Protein AF-A0AAJ0G6Y7-F1 (afdb_monomer_lite)

Secondary structure (DSSP, 8-state):
----------S---HHIIIIIIIHHHHHHHHHHHH-HHHHTT--EEEE-TTTHHHHTTT---GGGT-TT----EEEE--S-HHHHHHHHTSHHHHHHHHHHHHH-S-------PPP----

Organism: NCBI:txid702011

Sequence (120 aa):
MSSLKTGRYPSSTTGEDAYFNRYIPAYTEQCRQWFGEEHGKNQKILCLGKGMLPLLNQGRVPEEHGDKNYWHAAIVLQYPSFEKAMEFQKSDEYWQAAYHRAAALEDNVAWVTQPSDVTG

Foldseek 3Di:
DDDDPPPDDPDDDALCCLPPVQLVVLQLVLCCVLVHVVQSVVWDWDKPDPVCQCVVQPVHDPVVVPGPPRDHTDTDTDHPDPVSVVVSCPDPSNVVSCVSVVVNDPDDDDDDDDDDPPPD

Structure (mmCIF, N/CA/C/O backbone):
data_AF-A0AAJ0G6Y7-F1
#
_entry.id   AF-A0AAJ0G6Y7-F1
#
loop_
_atom_site.group_PDB
_atom_site.id
_atom_site.type_symbol
_atom_site.label_atom_id
_atom_site.label_alt_id
_atom_site.label_comp_id
_atom_site.label_asym_id
_atom_site.label_entity_id
_atom_site.label_seq_id
_atom_site.pdbx_PDB_ins_code
_atom_site.Cartn_x
_atom_site.Cartn_y
_atom_site.Cartn_z
_atom_site.occupancy
_atom_site.B_iso_or_equiv
_atom_site.auth_seq_id
_atom_site.auth_comp_id
_atom_site.auth_asym_id
_atom_site.auth_atom_id
_atom_site.pdbx_PDB_model_num
ATOM 1 N N . MET A 1 1 ? 15.709 -26.033 18.427 1.00 37.12 1 MET A N 1
ATOM 2 C CA . MET A 1 1 ? 16.004 -25.108 17.310 1.00 37.12 1 MET A CA 1
ATOM 3 C C . MET A 1 1 ? 15.321 -25.656 16.068 1.00 37.12 1 MET A C 1
ATOM 5 O O . MET A 1 1 ? 15.782 -26.653 15.530 1.00 37.12 1 MET A O 1
ATOM 9 N N . SER A 1 2 ? 14.156 -25.112 15.707 1.00 37.09 2 SER A N 1
ATOM 10 C CA . SER A 1 2 ? 13.361 -25.626 14.586 1.00 37.09 2 SER A CA 1
ATOM 11 C C . SER A 1 2 ? 13.856 -25.001 13.285 1.00 37.09 2 SER A C 1
ATOM 13 O O . SER A 1 2 ? 13.800 -23.786 13.115 1.00 37.09 2 SER A O 1
ATOM 15 N N . SER A 1 3 ? 14.404 -25.837 12.406 1.00 37.84 3 SER A N 1
ATOM 16 C CA . SER A 1 3 ? 14.820 -25.472 11.054 1.00 37.84 3 SER A CA 1
ATOM 17 C C . SER A 1 3 ? 13.570 -25.181 10.223 1.00 37.84 3 SER A C 1
ATOM 19 O O . SER A 1 3 ? 12.779 -26.083 9.941 1.00 37.84 3 SER A O 1
ATOM 21 N N . LEU A 1 4 ? 13.372 -23.913 9.855 1.00 38.34 4 LEU A N 1
ATOM 22 C CA . LEU A 1 4 ? 12.386 -23.531 8.850 1.00 38.34 4 LEU A CA 1
ATOM 23 C C . LEU A 1 4 ? 12.811 -24.161 7.521 1.00 38.34 4 LEU A C 1
ATOM 25 O O . LEU A 1 4 ? 13.794 -23.750 6.905 1.00 38.34 4 LEU A O 1
ATOM 29 N N . LYS A 1 5 ? 12.081 -25.202 7.111 1.00 40.53 5 LYS A N 1
ATOM 30 C CA . LYS A 1 5 ? 12.220 -25.826 5.796 1.00 40.53 5 LYS A CA 1
ATOM 31 C C . LYS A 1 5 ? 11.960 -24.758 4.739 1.00 40.53 5 LYS A C 1
ATOM 33 O O . LYS A 1 5 ? 10.839 -24.274 4.606 1.00 40.53 5 LYS A O 1
ATOM 38 N N . THR A 1 6 ? 12.995 -24.418 3.982 1.00 46.84 6 THR A N 1
ATOM 39 C CA . THR A 1 6 ? 12.906 -23.629 2.757 1.00 46.84 6 THR A CA 1
ATOM 40 C C . THR A 1 6 ? 12.101 -24.423 1.731 1.00 46.84 6 THR A C 1
ATOM 42 O O . THR A 1 6 ? 12.621 -25.256 0.988 1.00 46.84 6 THR A O 1
ATOM 45 N N . GLY A 1 7 ? 10.783 -24.220 1.741 1.00 38.81 7 GLY A N 1
ATOM 46 C CA . GLY A 1 7 ? 9.891 -24.741 0.717 1.00 38.81 7 GLY A CA 1
ATOM 47 C C . GLY A 1 7 ? 10.324 -24.199 -0.640 1.00 38.81 7 GLY A C 1
ATOM 48 O O . GLY A 1 7 ? 10.304 -22.992 -0.868 1.00 38.81 7 GLY A O 1
ATOM 49 N N . ARG A 1 8 ? 10.755 -25.095 -1.531 1.00 38.91 8 ARG A N 1
ATOM 50 C CA . ARG A 1 8 ? 10.970 -24.790 -2.947 1.00 38.91 8 ARG A CA 1
ATOM 51 C C . ARG A 1 8 ? 9.650 -24.298 -3.540 1.00 38.91 8 ARG A C 1
ATOM 53 O O . ARG A 1 8 ? 8.687 -25.059 -3.602 1.00 38.91 8 ARG A O 1
ATOM 60 N N . TYR A 1 9 ? 9.633 -23.043 -3.975 1.00 46.69 9 TYR A N 1
ATOM 61 C CA . TYR A 1 9 ? 8.535 -22.464 -4.741 1.00 46.69 9 TYR A CA 1
ATOM 62 C C . TYR A 1 9 ? 8.353 -23.202 -6.074 1.00 46.69 9 TYR A C 1
ATOM 64 O O . TYR A 1 9 ? 9.348 -23.452 -6.762 1.00 46.69 9 TYR A O 1
ATOM 72 N N . PRO A 1 10 ? 7.117 -23.529 -6.488 1.00 45.28 10 PRO A N 1
ATOM 73 C CA . PRO A 1 10 ? 6.867 -23.890 -7.873 1.00 45.28 10 PRO A CA 1
ATOM 74 C C . PRO A 1 10 ? 7.064 -22.651 -8.768 1.00 45.28 10 PRO A C 1
ATOM 76 O O . PRO A 1 10 ? 6.506 -21.594 -8.496 1.00 45.28 10 PRO A O 1
ATOM 79 N N . SER A 1 11 ? 7.885 -22.806 -9.812 1.00 48.81 11 SER A N 1
ATOM 80 C CA . SER A 1 11 ? 7.848 -22.099 -11.105 1.00 48.81 11 SER A CA 1
ATOM 81 C C . SER A 1 11 ? 7.386 -20.622 -11.112 1.00 48.81 11 SER A C 1
ATOM 83 O O . SER A 1 11 ? 6.196 -20.340 -11.196 1.00 48.81 11 SER A O 1
ATOM 85 N N . SER A 1 12 ? 8.361 -19.701 -11.109 1.00 62.00 12 SER A N 1
ATOM 86 C CA . SER A 1 12 ? 8.324 -18.309 -11.620 1.00 62.00 12 SER A CA 1
ATOM 87 C C . SER A 1 12 ? 7.027 -17.503 -11.418 1.00 62.00 12 SER A C 1
ATOM 89 O O . SER A 1 12 ? 6.251 -17.299 -12.349 1.00 62.00 12 SER A O 1
ATOM 91 N N . THR A 1 13 ? 6.822 -16.976 -10.212 1.00 69.94 13 THR A N 1
ATOM 92 C CA . THR A 1 13 ? 5.851 -15.894 -9.977 1.00 69.94 13 THR A CA 1
ATOM 93 C C . THR A 1 13 ? 6.538 -14.552 -10.260 1.00 69.94 13 THR A C 1
ATOM 95 O O . THR A 1 13 ? 7.612 -14.314 -9.711 1.00 69.94 13 THR A O 1
ATOM 98 N N . THR A 1 14 ? 5.974 -13.701 -11.127 1.00 82.69 14 THR A N 1
ATOM 99 C CA . THR A 1 14 ? 6.511 -12.347 -11.376 1.00 82.69 14 THR A CA 1
ATOM 100 C C . THR A 1 14 ? 6.251 -11.440 -10.171 1.00 82.69 14 THR A C 1
ATOM 102 O O . THR A 1 14 ? 5.318 -11.687 -9.404 1.00 82.69 14 THR A O 1
ATOM 105 N N . GLY A 1 15 ? 7.040 -10.371 -10.009 1.00 82.69 15 GLY A N 1
ATOM 106 C CA . GLY A 1 15 ? 6.781 -9.367 -8.968 1.00 82.69 15 GLY A CA 1
ATOM 107 C C . GLY A 1 15 ? 5.374 -8.771 -9.086 1.00 82.69 15 GLY A C 1
ATOM 108 O O . GLY A 1 15 ? 4.671 -8.631 -8.089 1.00 82.69 15 GLY A O 1
ATOM 109 N N . GLU A 1 16 ? 4.906 -8.549 -10.316 1.00 80.56 16 GLU A N 1
ATOM 110 C CA . GLU A 1 16 ? 3.544 -8.090 -10.598 1.00 80.56 16 GLU A CA 1
ATOM 111 C C . GLU A 1 16 ? 2.470 -9.073 -10.090 1.00 80.56 16 GLU A C 1
ATOM 113 O O . GLU A 1 16 ? 1.549 -8.650 -9.391 1.00 80.56 16 GLU A O 1
ATOM 118 N N . ASP A 1 17 ? 2.601 -10.381 -10.361 1.00 84.25 17 ASP A N 1
ATOM 119 C CA . ASP A 1 17 ? 1.650 -11.393 -9.865 1.00 84.25 17 ASP A CA 1
ATOM 120 C C . ASP A 1 17 ? 1.674 -11.479 -8.334 1.00 84.25 17 ASP A C 1
ATOM 122 O O . ASP A 1 17 ? 0.627 -11.477 -7.682 1.00 84.25 17 ASP A O 1
ATOM 126 N N . ALA A 1 18 ? 2.871 -11.498 -7.742 1.00 86.81 18 ALA A N 1
ATOM 127 C CA . ALA A 1 18 ? 3.029 -11.508 -6.293 1.00 86.81 18 ALA A CA 1
ATOM 128 C C . ALA A 1 18 ? 2.395 -10.267 -5.638 1.00 86.81 18 ALA A C 1
ATOM 130 O O . ALA A 1 18 ? 1.768 -10.388 -4.582 1.00 86.81 18 ALA A O 1
ATOM 131 N N . TYR A 1 19 ? 2.489 -9.092 -6.267 1.00 85.56 19 TYR A N 1
ATOM 132 C CA . TYR A 1 19 ? 1.916 -7.860 -5.734 1.00 85.56 19 TYR A CA 1
ATOM 133 C C . TYR A 1 19 ? 0.398 -7.778 -5.947 1.00 85.56 19 TYR A C 1
ATOM 135 O O . TYR A 1 19 ? -0.368 -7.736 -4.984 1.00 85.56 19 TYR A O 1
ATOM 143 N N . PHE A 1 20 ? -0.066 -7.773 -7.196 1.00 83.19 20 PHE A N 1
ATOM 144 C CA . PHE A 1 20 ? -1.462 -7.459 -7.505 1.00 83.19 20 PHE A CA 1
ATOM 145 C C . PHE A 1 20 ? -2.413 -8.629 -7.273 1.00 83.19 20 PHE A C 1
ATOM 147 O O . PHE A 1 20 ? -3.533 -8.405 -6.818 1.00 83.19 20 PHE A O 1
ATOM 154 N N . ASN A 1 21 ? -1.978 -9.864 -7.534 1.00 84.69 21 ASN A N 1
ATOM 155 C CA . ASN A 1 21 ? -2.862 -11.029 -7.455 1.00 84.69 21 ASN A CA 1
ATOM 156 C C . ASN A 1 21 ? -2.771 -11.761 -6.112 1.00 84.69 21 ASN A C 1
ATOM 158 O O . ASN A 1 21 ? -3.675 -12.526 -5.781 1.00 84.69 21 ASN A O 1
ATOM 162 N N . ARG A 1 22 ? -1.710 -11.536 -5.323 1.00 88.38 22 ARG A N 1
ATOM 163 C CA . ARG A 1 22 ? -1.525 -12.205 -4.021 1.00 88.38 22 ARG A CA 1
ATOM 164 C C . ARG A 1 22 ? -1.508 -11.238 -2.850 1.00 88.38 22 ARG A C 1
ATOM 166 O O . ARG A 1 22 ? -2.317 -11.394 -1.939 1.00 88.38 22 ARG A O 1
ATOM 173 N N . TYR A 1 23 ? -0.627 -10.235 -2.869 1.00 88.12 23 TYR A N 1
ATOM 174 C CA . TYR A 1 23 ? -0.523 -9.287 -1.759 1.00 88.12 23 TYR A CA 1
ATOM 175 C C . TYR A 1 23 ? -1.788 -8.440 -1.596 1.00 88.12 23 TYR A C 1
ATOM 177 O O . TYR A 1 23 ? -2.357 -8.440 -0.508 1.00 88.12 23 TYR A O 1
ATOM 185 N N . ILE A 1 24 ? -2.246 -7.745 -2.646 1.00 85.38 24 ILE A N 1
ATOM 186 C CA . ILE A 1 24 ? -3.389 -6.823 -2.532 1.00 85.38 24 ILE A CA 1
ATOM 187 C C . ILE A 1 24 ? -4.656 -7.526 -2.010 1.00 85.38 24 ILE A C 1
ATOM 189 O O . ILE A 1 24 ? -5.243 -7.009 -1.055 1.00 85.38 24 ILE A O 1
ATOM 193 N N . PRO A 1 25 ? -5.072 -8.702 -2.527 1.00 85.62 25 PRO A N 1
ATOM 194 C CA . PRO A 1 25 ? -6.243 -9.400 -1.999 1.00 85.62 25 PRO A CA 1
ATOM 195 C C . PRO A 1 25 ? -6.066 -9.851 -0.546 1.00 85.62 25 PRO A C 1
ATOM 197 O O . PRO A 1 25 ? -6.956 -9.620 0.270 1.00 85.62 25 PRO A O 1
ATOM 200 N N . ALA A 1 26 ? -4.912 -10.437 -0.200 1.00 88.25 26 ALA A N 1
ATOM 201 C CA . ALA A 1 26 ? -4.638 -10.880 1.167 1.00 88.25 26 ALA A CA 1
ATOM 202 C C . ALA A 1 26 ? -4.644 -9.703 2.152 1.00 88.25 26 ALA A C 1
ATOM 204 O O . ALA A 1 26 ? -5.272 -9.773 3.203 1.00 88.25 26 ALA A O 1
ATOM 205 N N . TYR A 1 27 ? -3.995 -8.597 1.790 1.00 87.75 27 TYR A N 1
ATOM 206 C CA . TYR A 1 27 ? -3.954 -7.383 2.595 1.00 87.75 27 TYR A CA 1
ATOM 207 C C . TYR A 1 27 ? -5.348 -6.768 2.773 1.00 87.75 27 TYR A C 1
ATOM 209 O O . TYR A 1 27 ? -5.724 -6.430 3.892 1.00 87.75 27 TYR A O 1
ATOM 217 N N . THR A 1 28 ? -6.136 -6.687 1.695 1.00 84.06 28 THR A N 1
ATOM 218 C CA . THR A 1 28 ? -7.517 -6.173 1.733 1.00 84.06 28 THR A CA 1
ATOM 219 C C . THR A 1 28 ? -8.380 -6.980 2.700 1.00 84.06 28 THR A C 1
ATOM 221 O O . THR A 1 28 ? -9.106 -6.403 3.510 1.00 84.06 28 THR A O 1
ATOM 224 N N . GLU A 1 29 ? -8.278 -8.309 2.654 1.00 85.38 29 GLU A N 1
ATOM 225 C CA . GLU A 1 29 ? -9.026 -9.176 3.562 1.00 85.38 29 GLU A CA 1
ATOM 226 C C . GLU A 1 29 ? -8.590 -8.985 5.020 1.00 85.38 29 GLU A C 1
ATOM 228 O O . GLU A 1 29 ? -9.445 -8.837 5.892 1.00 85.38 29 GLU A O 1
ATOM 233 N N . GLN A 1 30 ? -7.283 -8.896 5.292 1.00 87.19 30 GLN A N 1
ATOM 234 C CA . GLN A 1 30 ? -6.796 -8.652 6.653 1.00 87.19 30 GLN A CA 1
ATOM 235 C C . GLN A 1 30 ? -7.258 -7.306 7.202 1.00 87.19 30 GLN A C 1
ATOM 237 O O . GLN A 1 30 ? -7.670 -7.208 8.356 1.00 87.19 30 GLN A O 1
ATOM 242 N N . CYS A 1 31 ? -7.271 -6.263 6.377 1.00 81.81 31 CYS A N 1
ATOM 243 C CA . CYS A 1 31 ? -7.794 -4.980 6.814 1.00 81.81 31 CYS A CA 1
ATOM 244 C C . CYS A 1 31 ? -9.307 -5.009 7.067 1.00 81.81 31 CYS A C 1
ATOM 246 O O . CYS A 1 31 ? -9.768 -4.403 8.036 1.00 81.81 31 CYS A O 1
ATOM 248 N N . ARG A 1 32 ? -10.080 -5.740 6.252 1.00 82.81 32 ARG A N 1
ATOM 249 C CA . ARG A 1 32 ? -11.519 -5.937 6.486 1.00 82.81 32 ARG A CA 1
ATOM 250 C C . ARG A 1 32 ? -11.774 -6.627 7.827 1.00 82.81 32 ARG A C 1
ATOM 252 O O . ARG A 1 32 ? -12.664 -6.205 8.562 1.00 82.81 32 ARG A O 1
ATOM 259 N N . GLN A 1 33 ? -10.989 -7.652 8.153 1.00 84.88 33 GLN A N 1
ATOM 260 C CA . GLN A 1 33 ? -11.096 -8.378 9.420 1.00 84.88 33 GLN A CA 1
ATOM 261 C C . GLN A 1 33 ? -10.670 -7.519 10.616 1.00 84.88 33 GLN A C 1
ATOM 263 O O . GLN A 1 33 ? -11.358 -7.503 11.633 1.00 84.88 33 GLN A O 1
ATOM 268 N N . TRP A 1 34 ? -9.569 -6.777 10.485 1.00 84.56 34 TRP A N 1
ATOM 269 C CA . TRP A 1 34 ? -8.986 -6.011 11.586 1.00 84.56 34 TRP A CA 1
ATOM 270 C C . TRP A 1 34 ? -9.774 -4.748 11.930 1.00 84.56 34 TRP A C 1
ATOM 272 O O . TRP A 1 34 ? -9.989 -4.437 13.100 1.00 84.56 34 TRP A O 1
ATOM 282 N N . PHE A 1 35 ? -10.197 -3.993 10.915 1.00 82.69 35 PHE A N 1
ATOM 283 C CA . PHE A 1 35 ? -10.887 -2.725 11.132 1.00 82.69 35 PHE A CA 1
ATOM 284 C C . PHE A 1 35 ? -12.418 -2.869 11.086 1.00 82.69 35 PHE A C 1
ATOM 286 O O . PHE A 1 35 ? -13.118 -1.956 11.512 1.00 82.69 35 PHE A O 1
ATOM 293 N N . GLY A 1 36 ? -12.947 -4.013 10.638 1.00 79.12 36 GLY A N 1
ATOM 294 C CA . GLY A 1 36 ? -14.381 -4.279 10.493 1.00 79.12 36 GLY A CA 1
ATOM 295 C C . GLY A 1 36 ? -14.953 -3.783 9.159 1.00 79.12 36 GLY A C 1
ATOM 296 O O . GLY A 1 36 ? -14.367 -2.935 8.490 1.00 79.12 36 GLY A O 1
ATOM 297 N N . GLU A 1 37 ? -16.124 -4.289 8.755 1.00 68.12 37 GLU A N 1
ATOM 298 C CA . GLU A 1 37 ? -16.713 -3.990 7.435 1.00 68.12 37 GLU A CA 1
ATOM 299 C C . GLU A 1 37 ? -17.044 -2.511 7.213 1.00 68.12 37 GLU A C 1
ATOM 301 O O . GLU A 1 37 ? -16.874 -2.006 6.103 1.00 68.12 37 GLU A O 1
ATOM 306 N N . GLU A 1 38 ? -17.494 -1.787 8.241 1.00 63.53 38 GLU A N 1
ATOM 307 C CA . GLU A 1 38 ? -17.768 -0.349 8.116 1.00 63.53 38 GLU A CA 1
ATOM 308 C C . GLU A 1 38 ? -16.493 0.476 7.941 1.00 63.53 38 GLU A C 1
ATOM 310 O O . GLU A 1 38 ? -16.495 1.500 7.260 1.00 63.53 38 GLU A O 1
ATOM 315 N N . HIS A 1 39 ? -15.382 0.007 8.498 1.00 55.34 39 HIS A N 1
ATOM 316 C CA . HIS A 1 39 ? -14.106 0.700 8.424 1.00 55.34 39 HIS A CA 1
ATOM 317 C C . HIS A 1 39 ? -13.284 0.273 7.205 1.00 55.34 39 HIS A C 1
ATOM 319 O O . HIS A 1 39 ? -12.606 1.114 6.618 1.00 55.34 39 HIS A O 1
ATOM 325 N N . GLY A 1 40 ? -13.432 -0.972 6.745 1.00 55.72 40 GLY A N 1
ATOM 326 C CA . GLY A 1 40 ? -12.943 -1.436 5.447 1.00 55.72 40 GLY A CA 1
ATOM 327 C C . GLY A 1 40 ? -13.531 -0.642 4.273 1.00 55.72 40 GLY A C 1
ATOM 328 O O . GLY A 1 40 ? -12.871 -0.498 3.253 1.00 55.72 40 GLY A O 1
ATOM 329 N N . LYS A 1 41 ? -14.720 -0.033 4.431 1.00 53.28 41 LYS A N 1
ATOM 330 C CA . LYS A 1 41 ? -15.281 0.936 3.462 1.00 53.28 41 LYS A CA 1
ATOM 331 C C . LYS A 1 41 ? -14.551 2.288 3.456 1.00 53.28 41 LYS A C 1
ATOM 333 O O . LYS A 1 41 ? -14.540 2.968 2.432 1.00 53.28 41 LYS A O 1
ATOM 338 N N . ASN A 1 42 ? -13.965 2.684 4.588 1.00 52.06 42 ASN A N 1
ATOM 339 C CA . ASN A 1 42 ? -13.224 3.942 4.749 1.00 52.06 42 ASN A 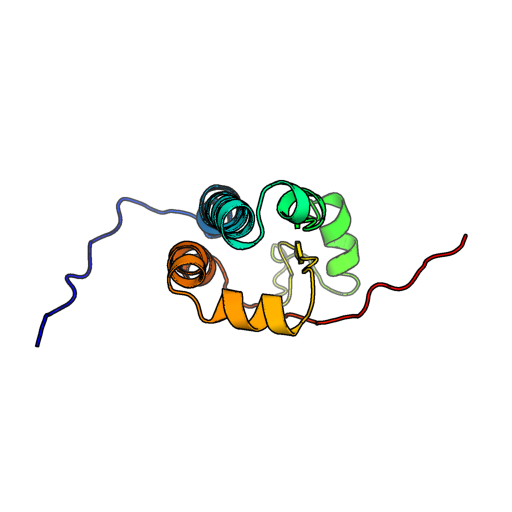CA 1
ATOM 340 C C . ASN A 1 42 ? -11.735 3.790 4.420 1.00 52.06 42 ASN A C 1
ATOM 342 O O . ASN A 1 42 ? -11.079 4.776 4.081 1.00 52.06 42 ASN A O 1
ATOM 346 N N . GLN A 1 43 ? -11.205 2.566 4.470 1.00 61.53 43 GLN A N 1
ATOM 347 C CA . GLN A 1 43 ? -9.909 2.269 3.893 1.00 61.53 43 GLN A CA 1
ATOM 348 C C . GLN A 1 43 ? -10.033 2.180 2.378 1.00 61.53 43 GLN A C 1
ATOM 350 O O . GLN A 1 43 ? -10.521 1.210 1.804 1.00 61.53 43 GLN A O 1
ATOM 355 N N . LYS A 1 44 ? -9.546 3.218 1.710 1.00 64.75 44 LYS A N 1
ATOM 356 C CA . LYS A 1 44 ? -9.417 3.219 0.260 1.00 64.75 44 LYS A CA 1
ATOM 357 C C . LYS A 1 44 ? -8.045 2.679 -0.087 1.00 64.75 44 LYS A C 1
ATOM 359 O O . LYS A 1 44 ? -7.056 3.334 0.217 1.00 64.75 44 LYS A O 1
ATOM 364 N N . ILE A 1 45 ? -8.014 1.505 -0.712 1.00 66.12 45 ILE A N 1
ATOM 365 C CA . ILE A 1 45 ? -6.872 1.033 -1.491 1.00 66.12 45 ILE A CA 1
ATOM 366 C C . ILE A 1 45 ? -7.080 1.545 -2.913 1.00 66.12 45 ILE A C 1
ATOM 368 O O . ILE A 1 45 ? -7.878 0.995 -3.670 1.00 66.12 45 ILE A O 1
ATOM 372 N N . LEU A 1 46 ? -6.407 2.636 -3.272 1.00 64.25 46 LEU A N 1
ATOM 373 C CA . LEU A 1 46 ? -6.432 3.129 -4.649 1.00 64.25 46 LEU A CA 1
ATOM 374 C C . LEU A 1 46 ? -5.244 2.539 -5.397 1.00 64.25 46 LEU A C 1
ATOM 376 O O . LEU A 1 46 ? -4.118 2.999 -5.221 1.00 64.25 46 LEU A O 1
ATOM 380 N N . CYS A 1 47 ? -5.498 1.528 -6.227 1.00 65.12 47 CYS A N 1
ATOM 381 C CA . CYS A 1 47 ? -4.516 1.046 -7.191 1.00 65.12 47 CYS A CA 1
ATOM 382 C C . CYS A 1 47 ? -4.430 2.062 -8.330 1.00 65.12 47 CYS A C 1
ATOM 384 O O . CYS A 1 47 ? -5.303 2.113 -9.201 1.00 65.12 47 CYS A O 1
ATOM 386 N N . LEU A 1 48 ? -3.395 2.898 -8.314 1.00 62.81 48 LEU A N 1
ATOM 387 C CA . LEU A 1 48 ? -3.175 3.852 -9.392 1.00 62.81 48 LEU A CA 1
ATOM 388 C C . LEU A 1 48 ? -2.628 3.068 -10.591 1.00 62.81 48 LEU A C 1
ATOM 390 O O . LEU A 1 48 ? -1.489 2.608 -10.584 1.00 62.81 48 LEU A O 1
ATOM 394 N N . GLY A 1 49 ? -3.493 2.832 -11.580 1.00 59.62 49 GLY A N 1
ATOM 395 C CA . GLY A 1 49 ? -3.174 2.025 -12.757 1.00 59.62 49 GLY A CA 1
ATOM 396 C C . GLY A 1 49 ? -2.254 2.731 -13.758 1.00 59.62 49 GLY A C 1
ATOM 397 O O . GLY A 1 49 ? -1.789 3.850 -13.539 1.00 59.62 49 GLY A O 1
ATOM 398 N N . LYS A 1 50 ? -2.056 2.093 -14.921 1.00 61.66 50 LYS A N 1
ATOM 399 C CA . LYS A 1 50 ? -1.145 2.537 -15.998 1.00 61.66 50 LYS A CA 1
ATOM 400 C C . LYS A 1 50 ? -1.296 4.006 -16.419 1.00 61.66 50 LYS A C 1
ATOM 402 O O . LYS A 1 50 ? -0.321 4.600 -16.853 1.00 61.66 50 LYS A O 1
ATOM 407 N N . GLY A 1 51 ? -2.478 4.608 -16.262 1.00 65.38 51 GLY A N 1
ATOM 408 C CA . GLY A 1 51 ? -2.708 6.026 -16.571 1.00 65.38 51 GLY A CA 1
ATOM 409 C C . GLY A 1 51 ? -2.015 7.013 -15.620 1.00 65.38 51 GLY A C 1
ATOM 410 O O . GLY A 1 51 ? -1.729 8.135 -16.022 1.00 65.38 51 GLY A O 1
ATOM 411 N N . MET A 1 52 ? -1.708 6.605 -14.384 1.00 68.94 52 MET A N 1
ATOM 412 C CA . MET A 1 52 ? -0.988 7.436 -13.412 1.00 68.94 52 MET A CA 1
ATOM 413 C C . MET A 1 52 ? 0.516 7.173 -13.377 1.00 68.94 52 MET A C 1
ATOM 415 O O . MET A 1 52 ? 1.252 8.025 -12.886 1.00 68.94 52 MET A O 1
ATOM 419 N N . LEU A 1 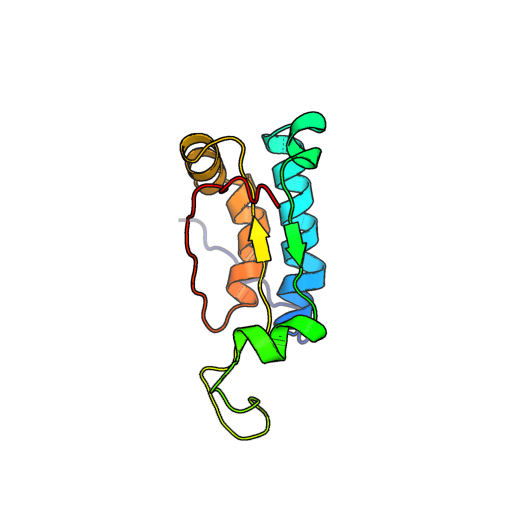53 ? 0.992 6.055 -13.936 1.00 71.25 53 LEU A N 1
ATOM 420 C CA . LEU A 1 53 ? 2.427 5.762 -14.016 1.00 71.25 53 LEU A CA 1
ATOM 421 C C . LEU A 1 53 ? 3.229 6.877 -14.707 1.00 71.25 53 LEU A C 1
ATOM 423 O O . LEU A 1 53 ? 4.266 7.243 -14.161 1.00 71.25 53 LEU A O 1
ATOM 427 N N . PRO A 1 54 ? 2.770 7.500 -15.815 1.00 71.81 54 PRO A N 1
ATOM 428 C CA . PRO A 1 54 ? 3.478 8.637 -16.403 1.00 71.81 54 PRO A CA 1
ATOM 429 C C . PRO A 1 54 ? 3.561 9.853 -15.475 1.00 71.81 54 PRO A C 1
ATOM 431 O O . PRO A 1 54 ? 4.548 10.578 -15.517 1.00 71.81 54 PRO A O 1
ATOM 434 N N . LEU A 1 55 ? 2.545 10.078 -14.631 1.00 74.00 55 LEU A N 1
ATOM 435 C CA . LEU A 1 55 ? 2.531 11.176 -13.659 1.00 74.00 55 LEU A CA 1
ATOM 436 C C . LEU A 1 55 ? 3.492 10.901 -12.496 1.00 74.00 55 LEU A C 1
ATOM 438 O O . LEU A 1 55 ? 4.270 11.770 -12.120 1.00 74.00 55 LEU A O 1
ATOM 442 N N . LEU A 1 56 ? 3.473 9.675 -11.965 1.00 74.81 56 LEU A N 1
ATOM 443 C CA . LEU A 1 56 ? 4.376 9.222 -10.898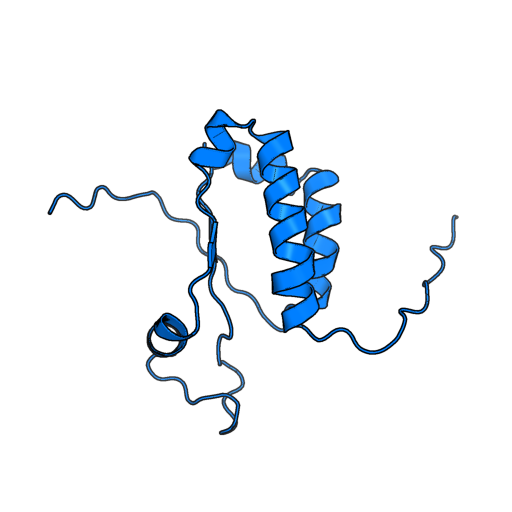 1.00 74.81 56 LEU A CA 1
ATOM 444 C C . LEU A 1 56 ? 5.845 9.225 -11.333 1.00 74.81 56 LEU A C 1
ATOM 446 O O . LEU A 1 56 ? 6.738 9.444 -10.519 1.00 74.81 56 LEU A O 1
ATOM 450 N N . ASN A 1 57 ? 6.077 8.989 -12.622 1.00 76.81 57 ASN A N 1
ATOM 451 C CA . ASN A 1 57 ? 7.393 8.944 -13.240 1.00 76.81 57 ASN A CA 1
ATOM 452 C C . ASN A 1 57 ? 7.712 10.215 -14.038 1.00 76.81 57 ASN A C 1
ATOM 454 O O . ASN A 1 57 ? 8.565 10.172 -14.921 1.00 76.81 57 ASN A O 1
ATOM 458 N N . GLN A 1 58 ? 7.056 11.351 -13.766 1.00 75.56 58 GLN A N 1
ATOM 459 C CA . GLN A 1 58 ? 7.408 12.607 -14.433 1.00 75.56 58 GLN A CA 1
ATOM 460 C C . GLN A 1 58 ? 8.898 12.920 -14.240 1.00 75.56 58 GLN A C 1
ATOM 462 O O . GLN A 1 58 ? 9.399 12.975 -13.118 1.00 75.56 58 GLN A O 1
ATOM 467 N N . GLY A 1 59 ? 9.607 13.113 -15.355 1.00 71.38 59 GLY A N 1
ATOM 468 C CA . GLY A 1 59 ? 11.056 13.336 -15.365 1.00 71.38 59 GLY A CA 1
ATOM 469 C C . GLY A 1 59 ? 11.911 12.067 -15.257 1.00 71.38 59 GLY A C 1
ATOM 470 O O . GLY A 1 59 ? 13.130 12.188 -15.179 1.00 71.38 59 GLY A O 1
ATOM 471 N N . ARG A 1 60 ? 11.302 10.876 -15.274 1.00 70.06 60 ARG A N 1
ATOM 472 C CA . ARG A 1 60 ? 11.972 9.567 -15.333 1.00 70.06 60 ARG A CA 1
ATOM 473 C C . ARG A 1 60 ? 11.703 8.914 -16.686 1.00 70.06 60 ARG A C 1
ATOM 475 O O . ARG A 1 60 ? 10.657 9.147 -17.297 1.00 70.06 60 ARG A O 1
ATOM 482 N N . VAL A 1 61 ? 12.645 8.120 -17.180 1.00 66.25 61 VAL A N 1
ATOM 483 C CA . VAL A 1 61 ? 12.489 7.413 -18.464 1.00 66.25 61 VAL A CA 1
ATOM 484 C C . VAL A 1 61 ? 11.883 6.028 -18.184 1.00 66.25 61 VAL A C 1
ATOM 486 O O . VAL A 1 61 ? 12.183 5.463 -17.142 1.00 66.25 61 VAL A O 1
ATOM 489 N N . PRO A 1 62 ? 11.006 5.456 -19.030 1.00 65.50 62 PRO A N 1
ATOM 490 C CA . PRO A 1 62 ? 10.554 4.072 -18.853 1.00 65.50 62 PRO A CA 1
ATOM 491 C C . PRO A 1 62 ? 11.711 3.072 -18.681 1.00 65.50 62 PRO A C 1
ATOM 493 O O . PRO A 1 62 ? 12.754 3.220 -19.317 1.00 65.50 62 PRO A O 1
ATOM 496 N N . GLU A 1 63 ? 11.522 2.039 -17.850 1.00 63.75 63 GLU A N 1
ATOM 497 C CA . GLU A 1 63 ? 12.551 1.022 -17.550 1.00 63.75 63 GLU A CA 1
ATOM 498 C C . GLU A 1 63 ? 13.090 0.326 -18.813 1.00 63.75 63 GLU A C 1
ATOM 500 O O . GLU A 1 63 ? 14.282 0.040 -18.909 1.00 63.75 63 GLU A O 1
ATOM 505 N N . GLU A 1 64 ? 12.245 0.141 -19.831 1.00 66.19 64 GLU A N 1
ATOM 506 C CA . GLU A 1 64 ? 12.617 -0.375 -21.161 1.00 66.19 64 GLU A CA 1
ATOM 507 C C . GLU A 1 64 ? 13.707 0.455 -21.872 1.00 66.19 64 GLU A C 1
ATOM 509 O O . GLU A 1 64 ? 14.326 -0.006 -22.832 1.00 66.19 64 GLU A O 1
ATOM 514 N N . HIS A 1 65 ? 13.991 1.658 -21.368 1.00 67.12 65 HIS A N 1
ATOM 515 C CA . HIS A 1 65 ? 15.058 2.550 -21.813 1.00 67.12 65 HIS A CA 1
ATOM 516 C C . HIS A 1 65 ? 16.178 2.744 -20.769 1.00 67.12 65 HIS A C 1
ATOM 518 O O . HIS A 1 65 ? 17.065 3.573 -20.972 1.00 67.12 65 HIS A O 1
ATOM 524 N N . GLY A 1 66 ? 16.177 1.967 -19.681 1.00 58.41 66 GLY A N 1
ATOM 525 C CA . GLY A 1 66 ? 17.304 1.823 -18.754 1.00 58.41 66 GLY A CA 1
ATOM 526 C C . GLY A 1 66 ? 17.270 2.670 -17.478 1.00 58.41 66 GLY A C 1
ATOM 527 O O . GLY A 1 66 ? 18.280 2.706 -16.771 1.00 58.41 66 GLY A O 1
ATOM 528 N N . ASP A 1 67 ? 16.161 3.340 -17.148 1.00 68.62 67 ASP A N 1
ATOM 529 C CA . ASP A 1 67 ? 16.037 4.055 -15.869 1.00 68.62 67 ASP A CA 1
ATOM 530 C C . ASP A 1 67 ? 15.641 3.093 -14.744 1.00 68.62 67 ASP A C 1
ATOM 532 O O . ASP A 1 67 ? 14.523 2.582 -14.684 1.00 68.62 67 ASP A O 1
ATOM 536 N N . LYS A 1 68 ? 16.575 2.863 -13.822 1.00 62.84 68 LYS A N 1
ATOM 537 C CA . LYS A 1 68 ? 16.376 1.985 -12.662 1.00 6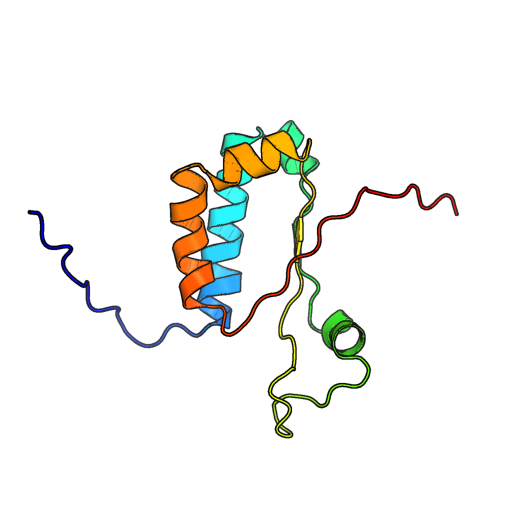2.84 68 LYS A CA 1
ATOM 538 C C . LYS A 1 68 ? 15.517 2.614 -11.566 1.00 62.84 68 LYS A C 1
ATOM 540 O O . LYS A 1 68 ? 15.198 1.939 -10.598 1.00 62.84 68 LYS A O 1
ATOM 545 N N . ASN A 1 69 ? 15.165 3.894 -11.692 1.00 67.38 69 ASN A N 1
ATOM 546 C CA . ASN A 1 69 ? 14.309 4.587 -10.737 1.00 67.38 69 ASN A CA 1
ATOM 547 C C . ASN A 1 69 ? 12.846 4.622 -11.205 1.00 67.38 69 ASN A C 1
ATOM 549 O O . ASN A 1 69 ? 12.078 5.452 -10.732 1.00 67.38 69 ASN A O 1
ATOM 553 N N . TYR A 1 70 ? 12.424 3.791 -12.154 1.00 74.81 70 TYR A N 1
ATOM 554 C CA . TYR A 1 70 ? 11.039 3.787 -12.618 1.00 74.81 70 TYR A CA 1
ATOM 555 C C . TYR A 1 70 ? 10.103 3.108 -11.601 1.00 74.81 70 TYR A C 1
ATOM 557 O O . TYR A 1 70 ? 10.361 1.992 -11.164 1.00 74.81 70 TYR A O 1
ATOM 565 N N . TRP A 1 71 ? 9.004 3.766 -11.223 1.00 79.62 71 TRP A N 1
ATOM 566 C CA . TRP A 1 71 ? 7.969 3.195 -10.357 1.00 79.62 71 TRP A CA 1
ATOM 567 C C . TRP A 1 71 ? 6.904 2.463 -11.177 1.00 79.62 71 TRP A C 1
ATOM 569 O O . TRP A 1 71 ? 6.289 3.056 -12.064 1.00 79.62 71 TRP A O 1
ATOM 579 N N . HIS A 1 72 ? 6.602 1.213 -10.824 1.00 77.00 72 HIS A N 1
ATOM 580 C CA . HIS A 1 72 ? 5.621 0.381 -11.542 1.00 77.00 72 HIS A CA 1
ATOM 581 C C . HIS A 1 72 ? 4.207 0.426 -10.962 1.00 77.00 72 HIS A C 1
ATOM 583 O O . HIS A 1 72 ? 3.263 -0.030 -11.606 1.00 77.00 72 HIS A O 1
ATOM 589 N N . ALA A 1 73 ? 4.044 0.960 -9.750 1.00 76.69 73 ALA A N 1
ATOM 590 C CA . ALA A 1 73 ? 2.757 1.039 -9.071 1.00 76.69 73 ALA A CA 1
ATOM 591 C C . ALA A 1 73 ? 2.749 2.126 -7.992 1.00 76.69 73 ALA A C 1
ATOM 593 O O . ALA A 1 73 ? 3.780 2.448 -7.403 1.00 76.69 73 ALA A O 1
ATOM 594 N N . ALA A 1 74 ? 1.557 2.626 -7.672 1.00 78.00 74 ALA A N 1
ATOM 595 C CA . ALA A 1 74 ? 1.313 3.352 -6.435 1.00 78.00 74 ALA A CA 1
ATOM 596 C C . ALA A 1 74 ? 0.007 2.887 -5.796 1.00 78.00 74 ALA A C 1
ATOM 598 O O . ALA A 1 74 ? -0.957 2.520 -6.474 1.00 78.00 74 ALA A O 1
ATOM 599 N N . ILE A 1 75 ? 0.006 2.932 -4.470 1.00 78.50 75 ILE A N 1
ATOM 600 C CA . ILE A 1 75 ? -1.132 2.605 -3.629 1.00 78.50 75 ILE A CA 1
ATOM 601 C C . ILE A 1 75 ? -1.333 3.730 -2.622 1.00 78.50 75 ILE A C 1
ATOM 603 O O . ILE A 1 75 ? -0.386 4.170 -1.971 1.00 78.50 75 ILE A O 1
ATOM 607 N N . VAL A 1 76 ? -2.570 4.192 -2.491 1.00 79.44 76 VAL A N 1
ATOM 608 C CA . VAL A 1 76 ? -2.979 5.057 -1.379 1.00 79.44 76 VAL A CA 1
ATOM 609 C C . VAL A 1 76 ? -3.694 4.179 -0.369 1.00 79.44 76 VAL A C 1
ATOM 611 O O . VAL A 1 76 ? -4.510 3.358 -0.776 1.00 79.44 76 VAL A O 1
ATOM 614 N N . LEU A 1 77 ? -3.361 4.333 0.913 1.00 81.69 77 LEU A N 1
ATOM 615 C CA . LEU A 1 77 ? -3.958 3.603 2.029 1.00 81.69 77 LEU A CA 1
ATOM 616 C C . LEU A 1 77 ? -4.504 4.615 3.033 1.00 81.69 77 LEU A C 1
ATOM 618 O O . LEU A 1 77 ? -3.750 5.438 3.550 1.00 81.69 77 LEU A O 1
ATOM 622 N N . GLN A 1 78 ? -5.798 4.542 3.327 1.00 81.88 78 GLN A N 1
ATOM 623 C CA . GLN A 1 78 ? -6.432 5.395 4.329 1.00 81.88 78 GLN A CA 1
ATOM 624 C C . GLN A 1 78 ? -6.753 4.588 5.586 1.00 81.88 78 GLN A C 1
ATOM 626 O O . GLN A 1 78 ? -7.505 3.624 5.529 1.00 81.88 78 GLN A O 1
ATOM 631 N N . TYR A 1 79 ? -6.204 4.983 6.728 1.00 82.06 79 TYR A N 1
ATOM 632 C CA . TYR A 1 79 ? -6.464 4.315 8.004 1.00 82.06 79 TYR A CA 1
ATOM 633 C C . TYR A 1 79 ? -7.373 5.165 8.900 1.00 82.06 79 TYR A C 1
ATOM 635 O O . TYR A 1 79 ? -7.427 6.383 8.715 1.00 82.06 79 TYR A O 1
ATOM 643 N N . PRO A 1 80 ? -8.049 4.558 9.896 1.00 81.19 80 PRO A N 1
ATOM 644 C CA . PRO A 1 80 ? -8.862 5.293 10.869 1.00 81.19 80 PRO A CA 1
ATOM 645 C C . PRO A 1 80 ? -8.063 6.325 11.670 1.00 81.19 80 PRO A C 1
ATOM 647 O O . PRO A 1 80 ? -8.531 7.429 11.925 1.00 81.19 80 PRO A O 1
ATOM 650 N N . SER A 1 81 ? -6.851 5.944 12.071 1.00 83.19 81 SER A N 1
ATOM 651 C CA . SER A 1 81 ? -5.879 6.801 12.739 1.00 83.19 81 SER A CA 1
ATOM 652 C C . SER A 1 81 ? -4.469 6.272 12.480 1.00 83.19 81 SER A C 1
ATOM 654 O O . SER A 1 81 ? -4.289 5.130 12.035 1.00 83.19 81 SER A O 1
ATOM 656 N N . PHE A 1 82 ? -3.462 7.094 12.771 1.00 84.69 82 PHE A N 1
ATOM 657 C CA . PHE A 1 82 ? -2.066 6.679 12.669 1.00 84.69 82 PHE A CA 1
ATOM 658 C C . PHE A 1 82 ? -1.741 5.549 13.659 1.00 84.69 82 PHE A C 1
ATOM 660 O O . PHE A 1 82 ? -1.107 4.564 13.290 1.00 84.69 82 PHE A O 1
ATOM 667 N N . GLU A 1 83 ? -2.241 5.631 14.892 1.00 88.88 83 GLU A N 1
ATOM 668 C CA . GLU A 1 83 ? -2.043 4.619 15.935 1.00 88.88 83 GLU A CA 1
ATOM 669 C C . GLU A 1 83 ? -2.609 3.266 15.503 1.00 88.88 83 GLU A C 1
ATOM 671 O O . GLU A 1 83 ? -1.925 2.249 15.604 1.00 88.88 83 GLU A O 1
ATOM 676 N N . LYS A 1 84 ? -3.820 3.255 14.933 1.00 86.25 84 LYS A N 1
ATOM 677 C CA . LYS A 1 84 ? -4.460 2.037 14.422 1.00 86.25 84 LYS A CA 1
ATOM 678 C C . LYS A 1 84 ? -3.691 1.414 13.257 1.00 86.25 84 LYS A C 1
ATOM 680 O O . LYS A 1 84 ? -3.610 0.189 13.175 1.00 86.25 84 LYS A O 1
ATOM 685 N N . ALA A 1 85 ? -3.089 2.233 12.393 1.00 87.06 85 ALA A N 1
ATOM 686 C CA . ALA A 1 85 ? -2.204 1.747 11.337 1.00 87.06 85 ALA A CA 1
ATOM 687 C C . ALA A 1 85 ? -0.945 1.080 11.917 1.00 87.06 85 ALA A C 1
ATOM 689 O O . ALA A 1 85 ? -0.564 -0.007 11.484 1.00 87.06 85 ALA A O 1
ATOM 690 N N . MET A 1 86 ? -0.327 1.701 12.926 1.00 90.12 86 MET A N 1
ATOM 691 C CA . MET A 1 86 ? 0.871 1.172 13.585 1.00 90.12 86 MET A CA 1
ATOM 692 C C . MET A 1 86 ? 0.591 -0.102 14.393 1.00 90.12 86 MET A C 1
ATOM 694 O O . MET A 1 86 ? 1.451 -0.978 14.451 1.00 90.12 86 MET A O 1
ATOM 698 N N . GLU A 1 87 ? -0.581 -0.215 15.023 1.00 91.69 87 GLU A N 1
ATOM 699 C CA . GLU A 1 87 ? -1.032 -1.442 15.695 1.00 91.69 87 GLU A CA 1
ATOM 700 C C . GLU A 1 87 ? -1.174 -2.592 14.696 1.00 91.69 87 GLU A C 1
ATOM 702 O O . GLU A 1 87 ? -0.603 -3.659 14.907 1.00 91.69 87 GLU A O 1
ATOM 707 N N . PHE A 1 88 ? -1.864 -2.354 13.577 1.00 89.31 88 PHE A N 1
ATOM 708 C CA . PHE A 1 88 ? -2.057 -3.362 12.537 1.00 89.31 88 PHE A CA 1
ATOM 709 C C . PHE A 1 88 ? -0.733 -3.816 11.906 1.00 89.31 88 PHE A C 1
ATOM 711 O O . PHE A 1 88 ? -0.504 -5.007 11.753 1.00 89.31 88 PHE A O 1
ATOM 718 N N . GLN A 1 89 ? 0.198 -2.902 11.613 1.00 89.75 89 GLN A N 1
ATOM 719 C CA . GLN A 1 89 ? 1.507 -3.266 11.039 1.00 89.75 89 GLN A CA 1
ATOM 720 C C . GLN A 1 89 ? 2.384 -4.128 11.963 1.00 89.75 89 GLN A C 1
ATOM 722 O O . GLN A 1 89 ? 3.339 -4.758 11.505 1.00 89.75 89 GLN A O 1
ATOM 727 N N . LYS A 1 90 ? 2.093 -4.150 13.266 1.00 92.75 90 LYS A N 1
ATOM 728 C CA . LYS A 1 90 ? 2.779 -5.010 14.239 1.00 92.75 90 LYS A CA 1
ATOM 729 C C . LYS A 1 90 ? 2.126 -6.384 14.380 1.00 92.75 90 LYS A C 1
ATOM 731 O O . LYS A 1 90 ? 2.670 -7.212 15.104 1.00 92.75 90 LYS A O 1
ATOM 736 N N . SER A 1 91 ? 0.982 -6.614 13.742 1.00 90.38 91 SER A N 1
ATOM 737 C CA . SER A 1 91 ? 0.217 -7.846 13.881 1.00 90.38 91 SER A CA 1
ATOM 738 C C . SER A 1 91 ? 0.743 -8.950 12.959 1.00 90.38 91 SER A C 1
ATOM 740 O O . SER A 1 91 ? 1.284 -8.681 11.880 1.00 90.38 91 SER A O 1
ATOM 742 N N . ASP A 1 92 ? 0.576 -10.207 13.372 1.00 92.31 92 ASP A N 1
ATOM 743 C CA . ASP A 1 92 ? 0.978 -11.366 12.567 1.00 92.31 92 ASP A CA 1
ATOM 744 C C . ASP A 1 92 ? 0.174 -11.434 11.262 1.00 92.31 92 ASP A C 1
ATOM 746 O O . ASP A 1 92 ? 0.700 -11.806 10.213 1.00 92.31 92 ASP A O 1
ATOM 750 N N . GLU A 1 93 ? -1.089 -11.017 11.309 1.00 86.69 93 GLU A N 1
ATOM 751 C CA . GLU A 1 93 ? -2.004 -10.947 10.173 1.00 86.69 93 GLU A CA 1
ATOM 752 C C . GLU A 1 93 ? -1.466 -10.041 9.062 1.00 86.69 93 GLU A C 1
ATOM 754 O O . GLU A 1 93 ? -1.465 -10.420 7.886 1.00 86.69 93 GLU A O 1
ATOM 759 N N . TYR A 1 94 ? -0.941 -8.864 9.421 1.00 88.44 94 TYR A N 1
ATOM 760 C CA . TYR A 1 94 ? -0.278 -7.991 8.457 1.00 88.44 94 TYR A CA 1
ATOM 761 C C . TYR A 1 94 ? 0.930 -8.687 7.824 1.00 88.44 94 TYR A C 1
ATOM 763 O O . TYR A 1 94 ? 1.081 -8.660 6.601 1.00 88.44 94 TYR A O 1
ATOM 771 N N . TRP A 1 95 ? 1.775 -9.341 8.626 1.00 90.25 95 TRP A N 1
ATOM 772 C CA . TRP A 1 95 ? 2.995 -9.983 8.130 1.00 90.25 95 TRP A CA 1
ATOM 773 C C . TRP A 1 95 ? 2.729 -11.206 7.248 1.00 90.25 95 TRP A C 1
ATOM 775 O O . TRP A 1 95 ? 3.489 -11.446 6.306 1.00 90.25 95 TRP A O 1
ATOM 785 N N . GLN A 1 96 ? 1.623 -11.921 7.469 1.00 86.19 96 GLN A N 1
ATOM 786 C CA . GLN A 1 96 ? 1.166 -12.987 6.572 1.00 86.19 96 GLN A CA 1
ATOM 787 C C . GLN A 1 96 ? 0.874 -12.456 5.162 1.00 86.19 96 GLN A C 1
ATOM 789 O O . GLN A 1 96 ? 1.301 -13.060 4.179 1.00 86.19 96 GLN A O 1
ATOM 794 N N . ALA A 1 97 ? 0.212 -11.300 5.044 1.00 85.31 97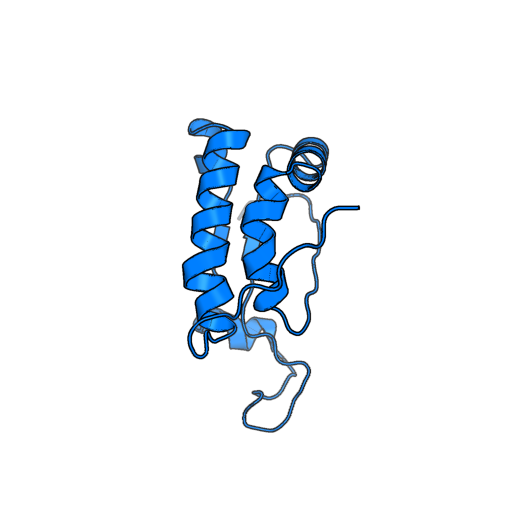 ALA A N 1
ATOM 795 C CA . ALA A 1 97 ? -0.007 -10.656 3.749 1.00 85.31 97 ALA A CA 1
ATOM 796 C C . ALA A 1 97 ? 1.287 -10.026 3.199 1.00 85.31 97 ALA A C 1
ATOM 798 O O . ALA A 1 97 ? 1.626 -10.201 2.025 1.00 85.31 97 ALA A O 1
ATOM 799 N N . ALA A 1 98 ? 2.043 -9.322 4.047 1.00 87.25 98 ALA A N 1
ATOM 800 C CA . ALA A 1 98 ? 3.252 -8.591 3.667 1.00 87.25 98 ALA A CA 1
ATOM 801 C C . ALA A 1 98 ? 4.377 -9.501 3.151 1.00 87.25 98 ALA A C 1
ATOM 803 O O . ALA A 1 98 ? 5.274 -9.027 2.453 1.00 87.25 98 ALA A O 1
ATOM 804 N N . TYR A 1 99 ? 4.304 -10.806 3.418 1.00 87.62 99 TYR A N 1
ATOM 805 C CA . TYR A 1 99 ? 5.182 -11.799 2.812 1.00 87.62 99 TYR A CA 1
ATOM 806 C C . TYR A 1 99 ? 5.201 -11.711 1.275 1.00 87.62 99 TYR A C 1
ATOM 808 O O . TYR A 1 99 ? 6.267 -11.673 0.660 1.00 87.62 99 TYR A O 1
ATOM 816 N N . HIS A 1 100 ? 4.026 -11.610 0.643 1.00 86.50 100 HIS A N 1
ATOM 817 C CA . HIS A 1 100 ? 3.917 -11.487 -0.814 1.00 86.50 100 HIS A CA 1
ATOM 818 C C . HIS A 1 100 ? 4.455 -10.147 -1.324 1.00 86.50 100 HIS A C 1
ATOM 820 O O . HIS A 1 100 ? 5.094 -10.100 -2.372 1.00 86.50 100 HIS A O 1
ATOM 826 N N . ARG A 1 101 ? 4.265 -9.074 -0.547 1.00 87.12 101 ARG A N 1
ATOM 827 C CA . ARG A 1 101 ? 4.822 -7.746 -0.832 1.00 87.12 101 ARG A CA 1
ATOM 828 C C . ARG A 1 101 ? 6.349 -7.768 -0.839 1.00 87.12 101 ARG A C 1
ATOM 830 O O . ARG A 1 101 ? 6.955 -7.235 -1.759 1.00 87.12 101 ARG A O 1
ATOM 837 N N . ALA A 1 102 ? 6.970 -8.400 0.154 1.00 86.19 102 ALA A N 1
ATOM 838 C CA . ALA A 1 102 ? 8.427 -8.493 0.247 1.00 86.19 102 ALA A CA 1
ATOM 839 C C . ALA A 1 102 ? 9.046 -9.289 -0.914 1.00 86.19 102 ALA A C 1
ATOM 841 O O . ALA A 1 102 ? 10.147 -8.978 -1.346 1.00 86.19 102 ALA A O 1
ATOM 842 N N . ALA A 1 103 ? 8.333 -10.291 -1.435 1.00 82.88 103 ALA A N 1
ATOM 843 C CA . ALA A 1 103 ? 8.772 -11.052 -2.604 1.00 82.88 103 ALA A CA 1
ATOM 844 C C . ALA A 1 103 ? 8.590 -10.300 -3.937 1.00 82.88 103 ALA A C 1
ATOM 846 O O . ALA A 1 103 ? 9.170 -10.704 -4.941 1.00 82.88 103 ALA A O 1
ATOM 847 N N . ALA A 1 104 ? 7.763 -9.252 -3.957 1.00 85.56 104 ALA A N 1
ATOM 848 C CA . ALA A 1 104 ? 7.387 -8.524 -5.164 1.00 85.56 104 ALA A CA 1
ATOM 849 C C . ALA A 1 104 ? 8.153 -7.213 -5.379 1.00 85.56 104 ALA A C 1
ATOM 851 O O . ALA A 1 104 ? 8.286 -6.774 -6.517 1.00 85.56 104 ALA A O 1
ATOM 852 N N . LEU A 1 105 ? 8.580 -6.557 -4.298 1.00 84.19 105 LEU A N 1
ATOM 853 C CA . LEU A 1 105 ? 9.148 -5.214 -4.352 1.00 84.19 105 LEU A CA 1
ATOM 854 C C . LEU A 1 105 ? 10.668 -5.243 -4.515 1.00 84.19 105 LEU A C 1
ATOM 856 O O . LEU A 1 105 ? 11.372 -5.850 -3.710 1.00 84.19 105 LEU A O 1
ATOM 860 N N . GLU A 1 106 ? 11.156 -4.520 -5.519 1.00 81.38 106 GLU A N 1
ATOM 861 C CA . GLU A 1 106 ? 12.585 -4.249 -5.723 1.00 81.38 106 GLU A CA 1
ATOM 862 C C . GLU A 1 106 ? 13.040 -3.012 -4.934 1.00 81.38 106 GLU A C 1
ATOM 864 O O . GLU A 1 106 ? 14.125 -3.004 -4.357 1.00 81.38 106 GLU A O 1
ATOM 869 N N . ASP A 1 107 ? 12.175 -1.999 -4.857 1.00 82.19 107 ASP A N 1
ATOM 870 C CA . ASP A 1 107 ? 12.324 -0.800 -4.032 1.00 82.19 107 ASP A CA 1
ATOM 871 C C . ASP A 1 107 ? 10.934 -0.297 -3.599 1.00 82.19 107 ASP A C 1
ATOM 873 O O . ASP A 1 107 ? 9.913 -0.609 -4.226 1.00 82.19 107 ASP A O 1
ATOM 877 N N . ASN A 1 108 ? 10.862 0.465 -2.506 1.00 84.12 108 ASN A N 1
ATOM 878 C CA . ASN A 1 108 ? 9.623 1.072 -2.045 1.00 84.12 108 ASN A CA 1
ATOM 879 C C . ASN A 1 108 ? 9.851 2.372 -1.272 1.00 84.12 108 ASN A C 1
ATOM 881 O O . ASN A 1 108 ? 10.610 2.425 -0.307 1.00 84.12 108 ASN A O 1
ATOM 885 N N . VAL A 1 109 ? 9.045 3.384 -1.584 1.00 82.56 109 VAL A N 1
ATOM 886 C CA . VAL A 1 109 ? 8.918 4.587 -0.755 1.00 82.56 109 VAL A CA 1
ATOM 887 C C . VAL A 1 109 ? 7.498 4.683 -0.213 1.00 82.56 109 VAL A C 1
ATOM 889 O O . VAL A 1 109 ? 6.531 4.346 -0.893 1.00 82.56 109 VAL A O 1
ATOM 892 N N . ALA A 1 110 ? 7.378 5.102 1.045 1.00 85.06 110 ALA A N 1
ATOM 893 C CA . ALA A 1 110 ? 6.103 5.342 1.699 1.00 85.06 110 ALA A CA 1
ATOM 894 C C . ALA A 1 110 ? 6.111 6.733 2.335 1.00 85.06 110 ALA A C 1
ATOM 896 O O . ALA A 1 110 ? 7.077 7.116 2.994 1.00 85.06 110 ALA A O 1
ATOM 897 N N . TRP A 1 111 ? 5.010 7.460 2.168 1.00 84.50 111 TRP A N 1
ATOM 898 C CA . TRP A 1 111 ? 4.776 8.747 2.813 1.00 84.50 111 TRP A CA 1
ATOM 899 C C . TRP A 1 111 ? 3.468 8.695 3.590 1.00 84.50 111 TRP A C 1
ATOM 901 O O . TRP A 1 111 ? 2.487 8.105 3.138 1.00 84.50 111 TRP A O 1
ATOM 911 N N . VAL A 1 112 ? 3.461 9.327 4.760 1.00 84.81 112 VAL A N 1
ATOM 912 C CA . VAL A 1 112 ? 2.267 9.487 5.590 1.00 84.81 112 VAL A CA 1
ATOM 913 C C . VAL A 1 112 ? 1.829 10.939 5.490 1.00 84.81 112 VAL A C 1
ATOM 915 O O . VAL A 1 112 ? 2.629 11.845 5.713 1.00 84.81 112 VAL A O 1
ATOM 918 N N . THR A 1 113 ? 0.562 11.156 5.154 1.00 83.06 113 THR A N 1
ATOM 919 C CA . THR A 1 113 ? -0.045 12.487 5.083 1.00 83.06 113 THR A CA 1
ATOM 920 C C . THR A 1 113 ? -1.368 12.496 5.831 1.00 83.06 113 THR A C 1
ATOM 922 O O . THR A 1 113 ? -2.033 11.465 5.946 1.00 83.06 113 THR A O 1
ATOM 925 N N . GLN A 1 114 ? -1.761 13.669 6.319 1.00 79.19 114 GLN A N 1
ATOM 926 C CA . GLN A 1 114 ? -3.135 13.894 6.746 1.00 79.19 114 GLN A CA 1
ATOM 927 C C . GLN A 1 114 ? -4.016 14.115 5.506 1.00 79.19 114 GLN A C 1
ATOM 929 O O . GLN A 1 114 ? -3.545 14.716 4.534 1.00 79.19 114 GLN A O 1
ATOM 934 N N . PRO A 1 115 ? -5.269 13.629 5.503 1.00 74.06 115 PRO A N 1
ATOM 935 C CA . PRO A 1 115 ? -6.243 14.024 4.496 1.00 74.06 115 PRO A CA 1
ATOM 936 C C . PRO A 1 115 ? -6.452 15.539 4.573 1.00 74.06 115 PRO A C 1
ATOM 938 O O . PRO A 1 115 ? -6.701 16.070 5.652 1.00 74.06 115 PRO A O 1
ATOM 941 N N . SER A 1 116 ? -6.353 16.232 3.444 1.00 71.75 116 SER A N 1
ATOM 942 C CA . SER A 1 116 ? -6.773 17.628 3.335 1.00 71.75 116 SER A CA 1
ATOM 943 C C . SER A 1 116 ? -8.149 17.681 2.684 1.00 71.75 116 SER A C 1
ATOM 945 O O . SER A 1 116 ? -8.336 17.074 1.625 1.00 71.75 116 SER A O 1
ATOM 947 N N . ASP A 1 117 ? -9.082 18.432 3.263 1.00 66.31 117 ASP A N 1
ATOM 948 C CA . ASP A 1 117 ? -10.335 18.748 2.586 1.00 66.31 117 ASP A CA 1
ATOM 949 C C . ASP A 1 117 ? -10.024 19.588 1.345 1.00 66.31 117 ASP A C 1
ATOM 951 O O . ASP A 1 117 ? -9.620 20.748 1.433 1.00 66.31 117 ASP A O 1
ATOM 955 N N . VAL A 1 118 ? -10.186 18.991 0.165 1.00 59.16 118 VAL A N 1
ATOM 956 C CA . VAL A 1 118 ? -10.155 19.732 -1.095 1.00 59.16 118 VAL A CA 1
ATOM 957 C C . VAL A 1 118 ? -11.541 20.343 -1.263 1.00 59.16 118 VAL A C 1
ATOM 959 O O . VAL A 1 118 ? -12.396 19.795 -1.956 1.00 59.16 118 VAL A O 1
ATOM 962 N N . THR A 1 119 ? -11.805 21.442 -0.556 1.00 52.41 119 THR A N 1
ATOM 963 C CA . THR A 1 119 ? -12.979 22.271 -0.838 1.00 52.41 119 THR A CA 1
ATOM 964 C C . THR A 1 119 ? -12.738 22.954 -2.180 1.00 52.41 119 THR A C 1
ATOM 966 O O . THR A 1 119 ? -11.957 23.903 -2.259 1.00 52.41 119 THR A O 1
ATOM 969 N N . GLY A 1 120 ? -13.327 22.389 -3.235 1.00 47.06 120 GLY A N 1
ATOM 970 C CA . GLY A 1 120 ? -13.444 23.029 -4.546 1.00 47.06 120 GLY A CA 1
ATOM 971 C C . GLY A 1 120 ? -14.492 24.130 -4.548 1.00 47.06 120 GLY A C 1
ATOM 972 O O . GLY A 1 120 ? -15.441 24.037 -3.735 1.00 47.06 120 GLY A O 1
#

pLDDT: mean 73.95, std 14.65, range [37.09, 92.75]

InterPro domains:
  IPR010753 Domain of unknown function D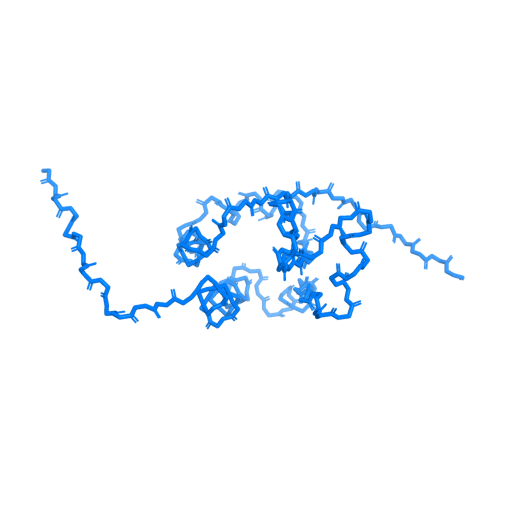UF1330 [PF07045] (72-112)
  IPR011008 Dimeric alpha-beta barrel [SSF54909] (59-112)

Radius of gyration: 16.87 Å; chains: 1; bounding box: 35×49×39 Å